Protein AF-A0A1E3X8Y1-F1 (afdb_monomer_lite)

pLDDT: mean 90.62, std 9.65, range [53.75, 97.88]

Radius of gyration: 14.04 Å; chains: 1; bounding box: 33×31×40 Å

Foldseek 3Di:
DLVVLAVVVHKDWFADDPVSNHFDWDDDPRQTWGWIWHWDDDPPDIDIDIDTDSDDPDDPDD

Sequence (62 aa):
MAKELHDKNALMFVGGGQKGNEPLILTTGGTPYRGFLEGRVKDDTYCLILHLTNLELKEFAK

Organism: NCBI:txid1872076

Secondary structure (DSSP, 8-state):
-HHHHHHTT-PEEPEESTTS-EEPEEEETTEEEEEEEEEEEETTEEEEEEEEE---------

Structure (mmCIF, N/CA/C/O backbone):
data_AF-A0A1E3X8Y1-F1
#
_entry.id   AF-A0A1E3X8Y1-F1
#
loop_
_atom_site.group_PDB
_atom_site.id
_atom_site.type_symbol
_atom_site.label_atom_id
_atom_site.label_alt_id
_atom_site.label_comp_id
_atom_site.label_asym_id
_atom_site.label_entity_id
_atom_site.label_seq_id
_atom_site.pdbx_PDB_ins_code
_atom_site.Cartn_x
_atom_site.Cartn_y
_atom_site.Cartn_z
_atom_site.occupancy
_atom_site.B_iso_or_equiv
_atom_site.auth_seq_id
_atom_site.auth_comp_id
_atom_site.auth_asym_id
_atom_site.auth_atom_id
_atom_site.pdbx_PDB_model_num
ATOM 1 N N . MET A 1 1 ? -9.733 9.234 5.470 1.00 91.50 1 MET A N 1
ATOM 2 C CA . MET A 1 1 ? -8.977 8.251 4.664 1.00 91.50 1 MET A CA 1
ATOM 3 C C . MET A 1 1 ? -9.029 6.844 5.252 1.00 91.50 1 MET A C 1
ATOM 5 O O . MET A 1 1 ? -9.717 6.028 4.669 1.00 91.50 1 MET A O 1
ATOM 9 N N . ALA A 1 2 ? -8.404 6.541 6.403 1.00 96.00 2 ALA A N 1
ATOM 10 C CA . ALA A 1 2 ? -8.430 5.177 6.969 1.00 96.00 2 ALA A CA 1
ATOM 11 C C . ALA A 1 2 ? -9.856 4.640 7.192 1.00 96.00 2 ALA A C 1
ATOM 13 O O . ALA A 1 2 ? -10.179 3.558 6.719 1.00 96.00 2 ALA A O 1
ATOM 14 N N . LYS A 1 3 ? -10.735 5.435 7.821 1.00 97.00 3 LYS A N 1
ATOM 15 C CA . LYS A 1 3 ? -12.155 5.086 7.990 1.00 97.00 3 LYS A CA 1
ATOM 16 C C . LYS A 1 3 ? -12.868 4.833 6.667 1.00 97.00 3 LYS A C 1
ATOM 18 O O . LYS A 1 3 ? -13.580 3.860 6.524 1.00 97.00 3 LYS A O 1
ATOM 23 N N . GLU A 1 4 ? -12.639 5.701 5.691 1.00 97.75 4 GLU A N 1
ATOM 24 C CA . GLU A 1 4 ? -13.280 5.603 4.384 1.00 97.75 4 GLU A CA 1
ATOM 25 C C . GLU A 1 4 ? -12.886 4.317 3.648 1.00 97.75 4 GLU A C 1
ATOM 27 O O . GLU A 1 4 ? -13.747 3.644 3.093 1.00 97.75 4 GLU A O 1
ATOM 32 N N . LEU A 1 5 ? -11.598 3.964 3.662 1.00 97.25 5 LEU A N 1
ATOM 33 C CA . LEU A 1 5 ? -11.098 2.734 3.043 1.00 97.25 5 LEU A CA 1
ATOM 34 C C . LEU A 1 5 ? -11.572 1.486 3.787 1.00 97.25 5 LEU A C 1
ATOM 36 O O . LEU A 1 5 ? -11.925 0.496 3.150 1.00 97.25 5 LEU A O 1
ATOM 40 N N . HIS A 1 6 ? -11.626 1.563 5.118 1.00 97.50 6 HIS A N 1
ATOM 41 C CA . HIS A 1 6 ? -12.168 0.512 5.968 1.00 97.50 6 HIS A CA 1
ATOM 42 C C . HIS A 1 6 ? -13.655 0.260 5.676 1.00 97.50 6 HIS A C 1
ATOM 44 O O . HIS A 1 6 ? -14.032 -0.861 5.349 1.00 97.50 6 HIS A O 1
ATOM 50 N N . ASP A 1 7 ? -14.481 1.311 5.708 1.00 97.31 7 ASP A N 1
ATOM 51 C CA . ASP A 1 7 ? -15.928 1.233 5.477 1.00 97.31 7 ASP A CA 1
ATOM 52 C C . ASP A 1 7 ? -16.254 0.738 4.057 1.00 97.31 7 ASP A C 1
ATOM 54 O O . ASP A 1 7 ? -17.207 -0.014 3.858 1.00 97.31 7 ASP A O 1
ATOM 58 N N . LYS A 1 8 ? -15.461 1.150 3.057 1.00 97.38 8 LYS A N 1
ATOM 59 C CA . LYS A 1 8 ? -15.624 0.725 1.656 1.00 97.38 8 LYS A CA 1
ATOM 60 C C . LYS A 1 8 ? -15.042 -0.661 1.366 1.00 97.38 8 LYS A C 1
ATOM 62 O O . LYS A 1 8 ? -15.228 -1.145 0.252 1.00 97.38 8 LYS A O 1
ATOM 67 N N . ASN A 1 9 ? -14.327 -1.270 2.318 1.00 95.12 9 ASN A N 1
ATOM 68 C CA . ASN A 1 9 ? -13.525 -2.4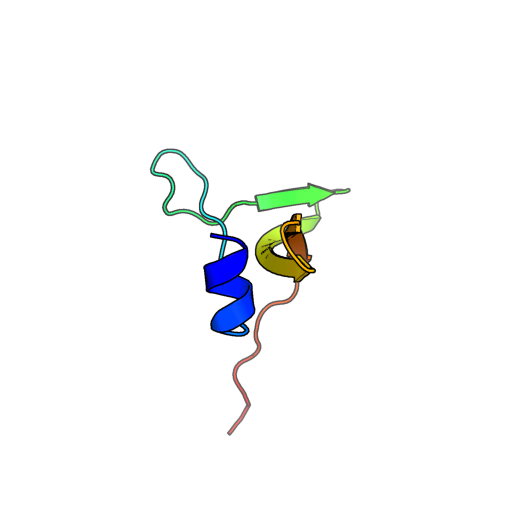78 2.113 1.00 95.12 9 ASN A CA 1
ATOM 69 C C . ASN A 1 9 ? -12.691 -2.400 0.817 1.00 95.12 9 ASN A C 1
ATOM 71 O O . ASN A 1 9 ? -12.770 -3.264 -0.059 1.00 95.12 9 ASN A O 1
ATOM 75 N N . ALA A 1 10 ? -11.954 -1.298 0.662 1.00 94.12 10 ALA A N 1
ATOM 76 C CA . ALA A 1 10 ? -11.269 -0.949 -0.576 1.00 94.12 10 ALA A CA 1
ATOM 77 C C . ALA A 1 10 ? -9.795 -0.605 -0.338 1.00 94.12 10 ALA A C 1
ATOM 79 O O . ALA A 1 10 ? -9.413 -0.086 0.712 1.00 94.12 10 ALA A O 1
ATOM 80 N N . LEU A 1 11 ? -8.978 -0.847 -1.363 1.00 93.88 11 LEU A N 1
ATOM 81 C CA . LEU A 1 11 ? -7.593 -0.393 -1.426 1.00 93.88 11 LEU A CA 1
ATOM 82 C C . LEU A 1 11 ? -7.498 0.858 -2.296 1.00 93.88 11 LEU A C 1
ATOM 84 O O . LEU A 1 11 ? -8.093 0.922 -3.372 1.00 93.88 11 LEU A O 1
ATOM 88 N N . MET A 1 12 ? -6.709 1.835 -1.858 1.00 94.56 12 MET A N 1
ATOM 89 C CA . MET A 1 12 ? -6.392 3.013 -2.663 1.00 94.56 12 MET A CA 1
ATOM 90 C C . MET A 1 12 ? -5.038 2.841 -3.336 1.00 94.56 12 MET A C 1
ATOM 92 O O . MET A 1 12 ? -4.034 2.632 -2.660 1.00 94.56 12 MET A O 1
ATOM 96 N N . PHE A 1 13 ? -4.994 2.980 -4.658 1.00 93.19 13 PHE A N 1
ATOM 97 C CA . PHE A 1 13 ? -3.728 3.051 -5.376 1.00 93.19 13 PHE A CA 1
ATOM 98 C C . PHE A 1 13 ? -2.985 4.342 -5.031 1.00 93.19 13 PHE A C 1
ATOM 100 O O . PHE A 1 13 ? -3.576 5.424 -5.064 1.00 93.19 13 PHE A O 1
ATOM 107 N N . VAL A 1 14 ? -1.703 4.239 -4.685 1.00 93.50 14 VAL A N 1
ATOM 108 C CA . VAL A 1 14 ? -0.921 5.399 -4.247 1.00 93.50 14 VAL A CA 1
ATOM 109 C C . VAL A 1 14 ? -0.227 6.042 -5.438 1.00 93.50 14 VAL A C 1
ATOM 111 O O . VAL A 1 14 ? 0.577 5.407 -6.121 1.00 93.50 14 VAL A O 1
ATOM 114 N N . GLY A 1 15 ? -0.541 7.317 -5.659 1.00 92.56 15 GLY A N 1
ATOM 115 C CA . GLY A 1 15 ? 0.108 8.156 -6.657 1.00 92.56 15 GLY A CA 1
ATOM 116 C C . GLY A 1 15 ? 1.470 8.696 -6.202 1.00 92.56 15 GLY A C 1
ATOM 117 O O . GLY A 1 15 ? 1.758 8.807 -5.011 1.00 92.56 15 GLY A O 1
ATOM 118 N N . GLY A 1 16 ? 2.301 9.053 -7.170 1.00 90.56 16 GLY A N 1
ATOM 119 C CA . GLY A 1 16 ? 3.650 9.586 -7.053 1.00 90.56 16 GLY A CA 1
ATOM 120 C C . GLY A 1 16 ? 4.046 10.331 -8.334 1.00 90.56 16 GLY A C 1
ATOM 121 O O . GLY A 1 16 ? 3.189 10.765 -9.109 1.00 90.56 16 GLY A O 1
ATOM 122 N N . GLY A 1 17 ? 5.352 10.497 -8.551 1.00 87.62 17 GLY A N 1
ATOM 123 C CA . GLY A 1 17 ? 5.873 11.250 -9.695 1.00 87.62 17 GLY A CA 1
ATOM 124 C C . GLY A 1 17 ? 5.683 12.764 -9.573 1.00 87.62 17 GLY A C 1
ATOM 125 O O . GLY A 1 17 ? 5.127 13.262 -8.593 1.00 87.62 17 GLY A O 1
ATOM 126 N N . GLN A 1 18 ? 6.136 13.524 -10.575 1.00 89.12 18 GLN A N 1
ATOM 127 C CA . GLN A 1 18 ? 6.116 15.000 -10.521 1.00 89.12 18 GLN A CA 1
ATOM 128 C C . GLN A 1 18 ? 4.710 15.594 -10.373 1.00 89.12 18 GLN A C 1
ATOM 130 O O . GLN A 1 18 ? 4.550 16.654 -9.773 1.00 89.12 18 GLN A O 1
ATOM 135 N N . LYS A 1 19 ? 3.699 14.932 -10.945 1.00 90.50 19 LYS A N 1
ATOM 136 C CA . LYS A 1 19 ? 2.310 15.410 -10.961 1.00 90.50 19 LYS A CA 1
ATOM 137 C C . LYS A 1 19 ? 1.397 14.644 -9.997 1.00 90.50 19 LYS A C 1
ATOM 139 O O . LYS A 1 19 ? 0.201 14.917 -9.970 1.00 90.50 19 LYS A O 1
ATOM 144 N N . GLY A 1 20 ? 1.931 13.688 -9.230 1.00 88.38 20 GLY A N 1
ATOM 145 C CA . GLY A 1 20 ? 1.158 12.880 -8.277 1.00 88.38 20 GLY A CA 1
ATOM 146 C C . GLY A 1 20 ? 0.197 11.868 -8.915 1.00 88.38 20 GLY A C 1
ATOM 147 O O . GLY A 1 20 ? -0.574 11.232 -8.203 1.00 88.38 20 GLY A O 1
ATOM 148 N N . ASN A 1 21 ? 0.207 11.735 -10.243 1.00 87.69 21 ASN A N 1
ATOM 149 C CA . ASN A 1 21 ? -0.694 10.873 -11.011 1.00 87.69 21 ASN A CA 1
ATOM 150 C C . ASN A 1 21 ? -0.008 9.610 -11.557 1.00 87.69 21 ASN A C 1
ATOM 152 O O . ASN A 1 21 ? -0.670 8.760 -12.149 1.00 87.69 21 ASN A O 1
ATOM 156 N N . GLU A 1 22 ? 1.306 9.495 -11.383 1.00 90.12 22 GLU A N 1
ATOM 157 C CA . GLU A 1 22 ? 2.068 8.291 -11.703 1.00 90.12 22 GLU A CA 1
ATOM 158 C C . GLU A 1 22 ? 1.983 7.317 -10.524 1.00 90.12 22 GLU A C 1
ATOM 160 O O . GLU A 1 22 ? 1.698 7.742 -9.410 1.00 90.12 22 GLU A O 1
ATOM 165 N N . PRO A 1 23 ? 2.203 6.011 -10.703 1.00 90.06 23 PRO A N 1
ATOM 166 C CA . PRO A 1 23 ? 2.244 5.092 -9.572 1.00 90.06 23 PRO A CA 1
ATOM 167 C C . PRO A 1 23 ? 3.410 5.418 -8.629 1.00 90.06 23 PRO A C 1
ATOM 169 O O . PRO A 1 23 ? 4.529 5.666 -9.079 1.00 90.06 23 PRO A O 1
ATOM 172 N N . LEU A 1 24 ? 3.191 5.340 -7.315 1.00 91.88 24 LEU A N 1
ATOM 173 C CA . LEU A 1 24 ? 4.302 5.257 -6.370 1.00 91.88 24 LEU A CA 1
ATOM 174 C C . LEU A 1 24 ? 5.052 3.940 -6.610 1.00 91.88 24 LEU A C 1
ATOM 176 O O . LEU A 1 24 ? 4.486 2.861 -6.414 1.00 91.88 24 LEU A O 1
ATOM 180 N N . ILE A 1 25 ? 6.323 4.040 -7.007 1.00 92.38 2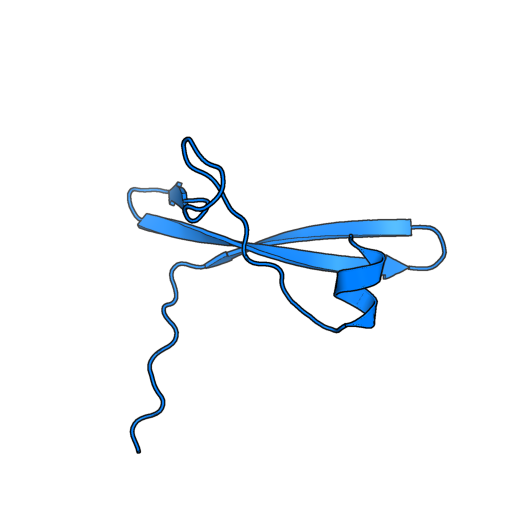5 ILE A N 1
ATOM 181 C CA . ILE A 1 25 ? 7.215 2.896 -7.208 1.00 92.38 25 ILE A CA 1
ATOM 182 C C . ILE A 1 25 ? 8.290 2.892 -6.125 1.00 92.38 25 ILE A C 1
ATOM 184 O O . ILE A 1 25 ? 9.095 3.818 -6.034 1.00 92.38 25 ILE A O 1
ATOM 188 N N . LEU A 1 26 ? 8.327 1.821 -5.335 1.00 93.06 26 LEU A N 1
ATOM 189 C CA . LEU A 1 26 ? 9.438 1.512 -4.434 1.00 93.06 26 LEU A CA 1
ATOM 190 C C . LEU A 1 26 ? 10.253 0.361 -5.018 1.00 93.06 26 LEU A C 1
ATOM 192 O O . LEU A 1 26 ? 9.700 -0.515 -5.680 1.00 93.06 26 LEU A O 1
ATOM 196 N N . THR A 1 27 ? 11.564 0.350 -4.784 1.00 92.69 27 THR A N 1
ATOM 197 C CA . THR A 1 27 ? 12.441 -0.712 -5.290 1.00 92.69 27 THR A CA 1
ATOM 198 C C . THR A 1 27 ? 13.217 -1.371 -4.160 1.00 92.69 27 THR A C 1
ATOM 200 O O . THR A 1 27 ? 13.704 -0.705 -3.249 1.00 92.69 27 THR A O 1
ATOM 203 N N . THR A 1 28 ? 13.341 -2.695 -4.226 1.00 91.06 28 THR A N 1
ATOM 204 C CA . THR A 1 28 ? 14.265 -3.471 -3.389 1.00 91.06 28 THR A CA 1
ATOM 205 C C . THR A 1 28 ? 15.010 -4.455 -4.281 1.00 91.06 28 THR A C 1
ATOM 207 O O . THR A 1 28 ? 14.395 -5.161 -5.081 1.00 91.06 28 THR A O 1
ATOM 210 N N . GLY A 1 29 ? 16.346 -4.427 -4.243 1.00 90.50 29 GLY A N 1
ATOM 211 C CA . GLY A 1 29 ? 17.181 -5.270 -5.109 1.00 90.50 29 GLY A CA 1
ATOM 212 C C . GLY A 1 29 ? 16.870 -5.136 -6.608 1.00 90.50 29 GLY A C 1
ATOM 213 O O . GLY A 1 29 ? 16.941 -6.120 -7.334 1.00 90.50 29 GLY A O 1
ATOM 214 N N . GLY A 1 30 ? 16.447 -3.951 -7.065 1.00 91.31 30 GLY A N 1
ATOM 215 C CA . GLY A 1 30 ? 16.067 -3.698 -8.462 1.00 91.31 30 GLY A CA 1
ATOM 216 C C . GLY A 1 30 ? 14.662 -4.166 -8.865 1.00 91.31 30 GLY A C 1
ATOM 217 O O . GLY A 1 30 ? 14.236 -3.880 -9.980 1.00 91.31 30 GLY A O 1
ATOM 218 N N . THR A 1 31 ? 13.908 -4.826 -7.980 1.00 92.38 31 THR A N 1
ATOM 219 C CA . THR A 1 31 ? 12.517 -5.219 -8.262 1.00 92.38 31 THR A CA 1
ATOM 220 C C . THR A 1 31 ? 11.561 -4.073 -7.906 1.00 92.38 31 THR A C 1
ATOM 222 O O . THR A 1 31 ? 11.617 -3.596 -6.767 1.00 92.38 31 THR A O 1
ATOM 225 N N . PRO A 1 32 ? 10.697 -3.611 -8.832 1.00 93.25 32 PRO A N 1
ATOM 226 C CA . PRO A 1 32 ? 9.739 -2.540 -8.573 1.00 93.25 32 PRO A CA 1
ATOM 227 C C . PRO A 1 32 ? 8.460 -3.053 -7.901 1.00 93.25 32 PRO A C 1
ATOM 229 O O . PRO A 1 32 ? 7.912 -4.088 -8.278 1.00 93.25 32 PRO A O 1
ATOM 232 N N . TYR A 1 33 ? 7.950 -2.279 -6.947 1.00 94.50 33 TYR A N 1
ATOM 233 C CA . TYR A 1 33 ? 6.710 -2.536 -6.221 1.00 94.50 33 TYR A CA 1
ATOM 234 C C . TYR A 1 33 ? 5.810 -1.309 -6.274 1.00 94.50 33 TYR A C 1
ATOM 236 O O . TYR A 1 33 ? 6.261 -0.184 -6.046 1.00 94.50 33 TYR A O 1
ATOM 244 N N . ARG A 1 34 ? 4.526 -1.544 -6.535 1.00 93.62 34 ARG A N 1
ATOM 245 C CA . ARG A 1 34 ? 3.478 -0.522 -6.502 1.00 93.62 34 ARG A CA 1
ATOM 246 C C . ARG A 1 34 ? 2.835 -0.486 -5.114 1.00 93.62 34 ARG A C 1
ATOM 248 O O . ARG A 1 34 ? 2.681 -1.533 -4.481 1.00 93.62 34 ARG A O 1
ATOM 255 N N . GLY A 1 35 ? 2.467 0.711 -4.661 1.00 93.75 35 GLY A N 1
ATOM 256 C CA . GLY A 1 35 ? 1.856 0.942 -3.350 1.00 93.75 35 GLY A CA 1
ATOM 257 C C . GLY A 1 35 ? 0.327 0.975 -3.369 1.00 93.75 35 GLY A C 1
ATOM 258 O O . GLY A 1 35 ? -0.274 1.668 -4.191 1.00 93.75 35 GLY A O 1
ATOM 259 N N . PHE A 1 36 ? -0.295 0.284 -2.414 1.00 94.88 36 PHE A N 1
ATOM 260 C CA . PHE A 1 36 ? -1.737 0.323 -2.159 1.00 94.88 36 PHE A CA 1
ATOM 261 C C . PHE A 1 36 ? -2.005 0.590 -0.677 1.00 94.88 36 PHE A C 1
ATOM 263 O O . PHE A 1 36 ? -1.430 -0.075 0.180 1.00 94.88 36 PHE A O 1
ATOM 270 N N . LEU A 1 37 ? -2.882 1.540 -0.360 1.00 96.38 37 LEU A N 1
ATOM 271 C CA . LEU A 1 37 ? -3.271 1.848 1.014 1.00 96.38 37 LEU A CA 1
ATOM 272 C C . LEU A 1 37 ? -4.542 1.101 1.414 1.00 96.38 37 LEU A C 1
ATOM 274 O O . LEU A 1 37 ? -5.572 1.214 0.752 1.00 96.38 37 LEU A O 1
ATOM 278 N N . GLU A 1 38 ? -4.463 0.393 2.535 1.00 97.44 38 GLU A N 1
ATOM 279 C CA . GLU A 1 38 ? -5.593 -0.167 3.279 1.00 97.44 38 GLU A CA 1
ATOM 280 C C . GLU A 1 38 ? -5.881 0.715 4.498 1.00 97.44 38 GLU A C 1
ATOM 282 O O . GLU A 1 38 ? -4.957 1.220 5.142 1.00 97.44 38 GLU A O 1
ATOM 287 N N . GLY A 1 39 ? -7.157 0.876 4.844 1.00 97.88 39 GLY A N 1
ATOM 288 C CA . GLY A 1 39 ? -7.571 1.474 6.109 1.00 97.88 39 GLY A CA 1
ATOM 289 C C . GLY A 1 39 ? -8.049 0.426 7.110 1.00 97.88 39 GLY A C 1
ATOM 290 O O . GLY A 1 39 ? -8.887 -0.412 6.781 1.00 97.88 39 GLY A O 1
ATOM 291 N N . ARG A 1 40 ? -7.568 0.510 8.354 1.00 97.50 40 ARG A N 1
ATOM 292 C CA . ARG A 1 40 ? -8.107 -0.242 9.498 1.00 97.50 40 ARG A CA 1
ATOM 293 C C . ARG A 1 40 ? -8.569 0.715 10.582 1.00 97.50 40 ARG A C 1
ATOM 295 O O . ARG A 1 40 ? -7.861 1.670 10.911 1.00 97.50 40 ARG A O 1
ATOM 302 N N . VAL A 1 41 ? -9.737 0.435 11.146 1.00 97.69 41 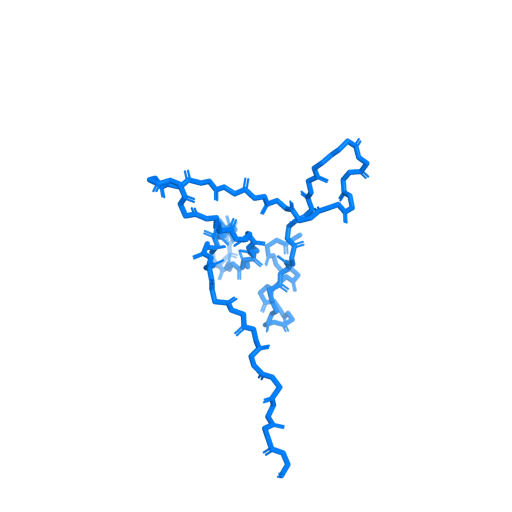VAL A N 1
ATOM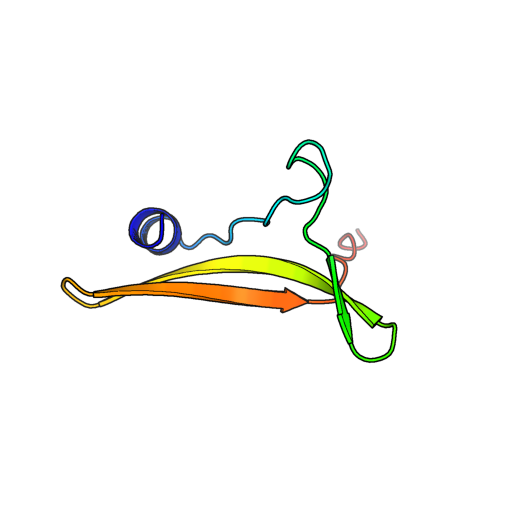 303 C CA . VAL A 1 41 ? -10.292 1.174 12.281 1.00 97.69 41 VAL A CA 1
ATOM 304 C C . VAL A 1 41 ? -10.575 0.202 13.414 1.00 97.69 41 VAL A C 1
ATOM 306 O O . VAL A 1 41 ? -11.083 -0.895 13.186 1.00 97.69 41 VAL A O 1
ATOM 309 N N . LYS A 1 42 ? -10.220 0.606 14.631 1.00 96.69 42 LYS A N 1
ATOM 310 C CA . LYS A 1 42 ? -10.609 -0.078 15.863 1.00 96.69 42 LYS A CA 1
ATOM 311 C C . LYS A 1 42 ? -10.939 0.982 16.904 1.00 96.69 42 LYS A C 1
ATOM 313 O O . LYS A 1 42 ? -10.043 1.713 17.319 1.00 96.69 42 LYS A O 1
ATOM 318 N N . ASP A 1 43 ? -12.203 1.050 17.308 1.00 95.50 43 ASP A N 1
ATOM 319 C CA . ASP A 1 43 ? -12.722 2.107 18.181 1.00 95.50 43 ASP A CA 1
ATOM 320 C C . ASP A 1 43 ? -12.347 3.496 17.615 1.00 95.50 43 ASP A C 1
ATOM 322 O O . ASP A 1 43 ? -12.557 3.747 16.428 1.00 95.50 43 ASP A O 1
ATOM 326 N N . ASP A 1 44 ? -11.720 4.361 18.415 1.00 95.25 44 ASP A N 1
ATOM 327 C CA . ASP A 1 44 ? -11.213 5.675 17.983 1.00 95.25 44 ASP A CA 1
ATOM 328 C C . ASP A 1 44 ? -9.783 5.638 17.408 1.00 95.25 44 ASP A C 1
ATOM 330 O O . ASP A 1 44 ? -9.128 6.670 17.244 1.00 95.25 44 ASP A O 1
ATOM 334 N N . THR A 1 45 ? -9.271 4.449 17.082 1.00 97.50 45 THR A N 1
ATOM 335 C CA . THR A 1 45 ? -7.925 4.267 16.523 1.00 97.50 45 THR A CA 1
ATOM 336 C C . THR A 1 45 ? -7.977 4.036 15.017 1.00 97.50 45 THR A C 1
ATOM 338 O O . THR A 1 45 ? -8.734 3.200 14.520 1.00 97.50 45 THR A O 1
ATOM 341 N N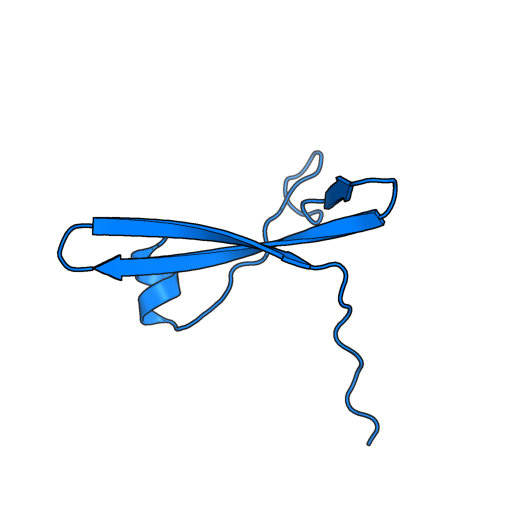 . TYR A 1 46 ? -7.097 4.727 14.288 1.00 97.56 46 TYR A N 1
ATOM 342 C CA . TYR A 1 46 ? -7.015 4.692 12.829 1.00 97.56 46 TYR A CA 1
ATOM 343 C C . TYR A 1 46 ? -5.623 4.259 12.373 1.00 97.56 46 TYR A C 1
ATOM 345 O O . TYR A 1 46 ? -4.616 4.809 12.817 1.00 97.56 46 TYR A O 1
ATOM 353 N N . CYS A 1 47 ? -5.563 3.302 11.450 1.00 97.69 47 CYS A N 1
ATOM 354 C CA . CYS A 1 47 ? -4.321 2.809 10.867 1.00 97.69 47 CYS A CA 1
ATOM 355 C C . CYS A 1 47 ? -4.415 2.799 9.338 1.00 97.69 47 CYS A C 1
ATOM 357 O O . CYS A 1 47 ? -5.426 2.383 8.768 1.00 97.69 47 CYS A O 1
ATOM 359 N N . LEU A 1 48 ? -3.350 3.260 8.684 1.00 97.38 48 LEU A N 1
ATOM 360 C CA . LEU A 1 48 ? -3.126 3.081 7.256 1.00 97.38 48 LEU A CA 1
ATOM 361 C C . LEU A 1 48 ? -1.995 2.079 7.063 1.00 97.38 48 LEU A C 1
ATOM 363 O O . LEU A 1 48 ? -0.927 2.229 7.656 1.00 97.38 48 LEU A O 1
ATOM 367 N N . ILE A 1 49 ? -2.232 1.079 6.223 1.00 97.12 49 ILE A N 1
ATOM 368 C CA . ILE A 1 49 ? -1.248 0.046 5.899 1.00 97.12 49 ILE A CA 1
ATOM 369 C C . ILE A 1 49 ? -0.898 0.176 4.426 1.00 97.12 49 ILE A C 1
ATOM 371 O O . ILE A 1 49 ? -1.783 0.145 3.572 1.00 97.12 49 ILE A O 1
ATOM 375 N N . LEU A 1 50 ? 0.394 0.332 4.138 1.00 95.75 50 LEU A N 1
ATOM 376 C CA . LEU A 1 50 ? 0.914 0.369 2.778 1.00 95.75 50 LEU A CA 1
ATOM 377 C C . LEU A 1 50 ? 1.311 -1.042 2.342 1.00 95.75 50 LEU A C 1
ATOM 379 O O . LEU A 1 50 ? 2.326 -1.579 2.783 1.00 95.75 50 LEU A O 1
ATOM 383 N N . HIS A 1 51 ? 0.518 -1.619 1.450 1.00 94.94 51 HIS A N 1
ATOM 384 C CA . HIS A 1 51 ? 0.830 -2.868 0.770 1.00 94.94 51 HIS A CA 1
ATOM 385 C C . HIS A 1 51 ? 1.726 -2.596 -0.429 1.00 94.94 51 HIS A C 1
ATOM 387 O O . HIS A 1 51 ? 1.448 -1.703 -1.231 1.00 94.94 51 HIS A O 1
ATOM 393 N N . LEU A 1 52 ? 2.782 -3.392 -0.563 1.00 94.06 52 LEU A N 1
ATOM 394 C CA . LEU A 1 52 ? 3.707 -3.339 -1.687 1.00 94.06 52 LEU A CA 1
ATOM 395 C C . LEU A 1 52 ? 3.599 -4.634 -2.472 1.00 94.06 52 LEU A C 1
ATOM 397 O O . LEU A 1 52 ? 3.801 -5.717 -1.928 1.00 94.06 52 LEU A O 1
ATOM 401 N N . THR A 1 53 ? 3.291 -4.518 -3.758 1.00 91.38 53 THR A N 1
ATOM 402 C CA . THR A 1 53 ? 3.175 -5.679 -4.638 1.00 91.38 53 THR A CA 1
ATOM 403 C C . THR A 1 53 ? 3.825 -5.408 -5.986 1.00 91.38 53 THR A C 1
ATOM 405 O O . THR A 1 53 ? 3.703 -4.321 -6.554 1.00 91.38 53 THR A O 1
ATOM 408 N N . ASN A 1 54 ? 4.541 -6.409 -6.483 1.00 90.31 54 ASN A N 1
ATOM 409 C CA . ASN A 1 54 ? 5.058 -6.477 -7.846 1.00 90.31 54 ASN A CA 1
ATOM 410 C C . ASN A 1 54 ? 4.169 -7.364 -8.737 1.00 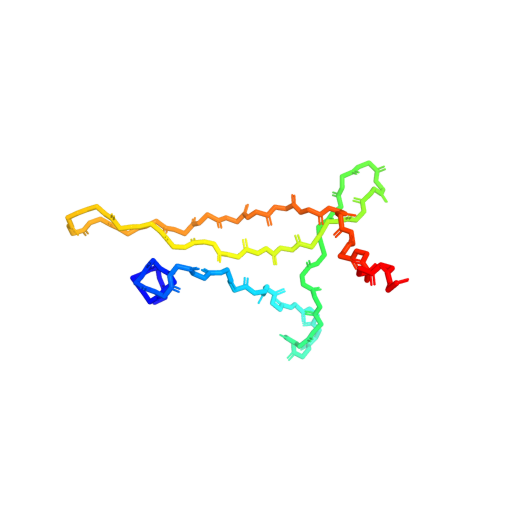90.31 54 ASN A C 1
ATOM 412 O O . ASN A 1 54 ? 4.542 -7.678 -9.865 1.00 90.31 54 ASN A O 1
ATOM 416 N N . LEU A 1 55 ? 3.010 -7.794 -8.225 1.00 84.25 55 LEU A N 1
ATOM 417 C CA . LEU A 1 55 ? 2.045 -8.572 -8.985 1.00 84.25 55 LEU A CA 1
ATOM 418 C C . LEU A 1 55 ? 1.309 -7.664 -9.967 1.00 84.25 55 LEU A C 1
ATOM 420 O O . LEU A 1 55 ? 0.850 -6.573 -9.622 1.00 84.25 55 LEU A O 1
ATOM 424 N N . GLU A 1 56 ? 1.163 -8.154 -11.190 1.00 71.62 56 GLU A N 1
ATOM 425 C CA . GLU A 1 56 ? 0.262 -7.575 -12.175 1.00 71.62 56 GLU A CA 1
ATOM 426 C C . GLU A 1 56 ? -1.038 -8.376 -12.175 1.00 71.62 56 GLU A C 1
ATOM 428 O O . GLU A 1 56 ? -1.023 -9.609 -12.108 1.00 71.62 56 GLU A O 1
ATOM 433 N N . LEU A 1 57 ? -2.172 -7.676 -12.228 1.00 64.25 57 LEU A N 1
ATOM 434 C CA . LEU A 1 57 ? -3.459 -8.315 -12.462 1.00 64.25 57 LEU A CA 1
ATOM 435 C C . LEU A 1 57 ? -3.427 -8.887 -13.878 1.00 64.25 57 LEU A C 1
ATOM 437 O O . LEU A 1 57 ? -3.454 -8.144 -14.855 1.00 64.25 57 LEU A O 1
ATOM 441 N N . LYS A 1 58 ? -3.334 -10.212 -13.984 1.00 65.69 58 LYS A N 1
ATOM 442 C CA . LYS A 1 58 ? -3.543 -10.892 -15.259 1.00 65.69 58 LYS A CA 1
ATOM 443 C C . LYS A 1 58 ? -5.023 -10.793 -15.596 1.00 65.69 58 LYS A C 1
ATOM 445 O O . LYS A 1 58 ? -5.863 -11.078 -14.743 1.00 65.69 58 LYS A O 1
ATOM 450 N N . GLU A 1 59 ? -5.335 -10.393 -16.824 1.00 68.44 59 GLU A N 1
ATOM 451 C CA . GLU A 1 59 ? -6.699 -10.507 -17.329 1.00 68.44 59 GLU A CA 1
ATOM 452 C C . GLU A 1 59 ? -7.150 -11.964 -17.183 1.00 68.44 59 GLU A C 1
ATOM 454 O O . GLU A 1 59 ? -6.389 -12.894 -17.472 1.00 68.44 59 GLU A O 1
ATOM 459 N N . PHE A 1 60 ? -8.371 -12.175 -16.689 1.00 70.38 60 PHE A N 1
ATOM 460 C CA . PHE A 1 60 ? -8.958 -13.507 -16.707 1.00 70.38 60 PHE A CA 1
ATOM 461 C C . PHE A 1 60 ? -9.052 -13.942 -18.171 1.00 70.38 60 PHE A C 1
ATOM 463 O O . PHE A 1 60 ? -9.754 -13.306 -18.959 1.00 70.38 60 PHE A O 1
ATOM 470 N N . ALA A 1 61 ? -8.321 -14.996 -18.539 1.00 64.06 61 ALA A N 1
ATOM 471 C CA . ALA A 1 61 ? -8.485 -15.626 -19.840 1.00 64.06 61 ALA A CA 1
ATOM 472 C C . ALA A 1 61 ? -9.945 -16.093 -19.947 1.00 64.06 61 ALA A C 1
ATOM 474 O O . ALA A 1 61 ? -10.412 -16.843 -19.087 1.00 64.06 61 ALA A O 1
ATOM 475 N N . LYS A 1 62 ? -10.663 -15.565 -20.943 1.00 53.75 62 LYS A N 1
ATOM 476 C CA . LYS A 1 62 ? -12.018 -16.002 -21.296 1.00 53.75 62 LYS A CA 1
ATOM 477 C C . LYS A 1 62 ? -12.019 -17.435 -21.805 1.00 53.75 62 LYS A C 1
ATOM 479 O O . LYS A 1 62 ? -11.064 -17.791 -22.530 1.00 53.75 62 LYS A O 1
#